Protein AF-A0A816IB52-F1 (afdb_monomer_lite)

Foldseek 3Di:
DDDDDDDDDDDDDDDDDDPDDDPPPPPPPPVPPPPCPPPQPLVNVLVVLLVLLVLQPPDDCPDPLSVLSSVVLSPDVVLVVVLVVDDSPCNVVSSCVVSVVVVVVVPPPPDDDD

Structure (mmCIF, N/CA/C/O backbone):
data_AF-A0A816IB52-F1
#
_entry.id   AF-A0A816IB52-F1
#
loop_
_atom_site.group_PDB
_atom_site.id
_atom_site.type_symbol
_atom_site.label_atom_id
_atom_site.label_alt_id
_atom_site.label_comp_id
_atom_site.label_asym_id
_atom_site.label_entity_id
_atom_site.label_seq_id
_atom_site.pdbx_PDB_ins_code
_atom_site.Cartn_x
_atom_site.Cartn_y
_atom_site.Cartn_z
_atom_site.occupancy
_atom_site.B_iso_or_equiv
_atom_site.auth_seq_id
_atom_site.auth_comp_id
_atom_site.auth_asym_id
_atom_site.auth_atom_id
_atom_site.pdbx_PDB_model_num
ATOM 1 N N . MET A 1 1 ? -2.859 -76.894 1.958 1.00 36.94 1 MET A N 1
ATOM 2 C CA . MET A 1 1 ? -1.467 -76.393 1.962 1.00 36.94 1 MET A CA 1
ATOM 3 C C . MET A 1 1 ? -0.826 -76.834 0.656 1.00 36.94 1 MET A C 1
ATOM 5 O O . MET A 1 1 ? -1.059 -77.962 0.248 1.00 36.94 1 MET A O 1
ATOM 9 N N . ASN A 1 2 ? -0.193 -75.891 -0.044 1.00 37.47 2 ASN A N 1
ATOM 10 C CA . ASN A 1 2 ? 0.048 -75.904 -1.492 1.00 37.47 2 ASN A CA 1
ATOM 11 C C . ASN A 1 2 ? 1.097 -76.921 -1.961 1.00 37.47 2 ASN A C 1
ATOM 13 O O . ASN A 1 2 ? 2.031 -77.247 -1.234 1.00 37.47 2 ASN A O 1
ATOM 17 N N . ALA A 1 3 ? 0.916 -77.378 -3.200 1.00 42.00 3 ALA A N 1
ATOM 18 C CA . ALA A 1 3 ? 1.702 -78.399 -3.871 1.00 42.00 3 ALA A CA 1
ATOM 19 C C . ALA A 1 3 ? 2.856 -77.820 -4.718 1.00 42.00 3 ALA A C 1
ATOM 21 O O . ALA A 1 3 ? 2.665 -76.858 -5.455 1.00 42.00 3 ALA A O 1
ATOM 22 N N . CYS A 1 4 ? 3.990 -78.522 -4.616 1.00 46.12 4 CYS A N 1
ATOM 23 C CA . CYS A 1 4 ? 4.987 -78.862 -5.640 1.00 46.12 4 CYS A CA 1
ATOM 24 C C . CYS A 1 4 ? 5.915 -77.782 -6.237 1.00 46.12 4 CYS A C 1
ATOM 26 O O . CYS A 1 4 ? 5.507 -76.841 -6.908 1.00 46.12 4 CYS A O 1
ATOM 28 N N . MET A 1 5 ? 7.204 -78.051 -6.008 1.00 44.34 5 MET A N 1
ATOM 29 C CA . MET A 1 5 ? 8.421 -77.394 -6.481 1.00 44.34 5 MET A CA 1
ATOM 30 C C . MET A 1 5 ? 8.794 -77.778 -7.925 1.00 44.34 5 MET A C 1
ATOM 32 O O . MET A 1 5 ? 8.563 -78.909 -8.345 1.00 44.34 5 MET A O 1
ATOM 36 N N . ASP A 1 6 ? 9.414 -76.807 -8.601 1.00 42.31 6 ASP A N 1
ATOM 37 C CA . ASP A 1 6 ? 10.554 -76.848 -9.534 1.00 42.31 6 ASP A CA 1
ATOM 38 C C . ASP A 1 6 ? 10.681 -77.914 -10.645 1.00 42.31 6 ASP A C 1
ATOM 40 O O . ASP A 1 6 ? 10.848 -79.104 -10.400 1.00 42.31 6 ASP A O 1
ATOM 44 N N . GLY A 1 7 ? 10.909 -77.416 -11.871 1.00 43.50 7 GLY A N 1
ATOM 45 C CA . GLY A 1 7 ? 12.216 -77.662 -12.493 1.00 43.50 7 GLY A CA 1
ATOM 46 C C . GLY A 1 7 ? 12.271 -78.286 -13.895 1.00 43.50 7 GLY A C 1
ATOM 47 O O . GLY A 1 7 ? 12.032 -79.471 -14.072 1.00 43.50 7 GLY A O 1
ATOM 48 N N . PHE A 1 8 ? 12.811 -77.481 -14.821 1.00 44.69 8 PHE A N 1
ATOM 49 C CA . PHE A 1 8 ? 13.626 -77.829 -16.002 1.00 44.69 8 PHE A CA 1
ATOM 50 C C . PHE A 1 8 ? 12.953 -78.233 -17.326 1.00 44.69 8 PHE A C 1
ATOM 52 O O . PHE A 1 8 ? 12.596 -79.384 -17.546 1.00 44.69 8 PHE A O 1
ATOM 59 N N . SER A 1 9 ? 13.007 -77.312 -18.301 1.00 39.28 9 SER A N 1
ATOM 60 C CA . SER A 1 9 ? 13.562 -77.617 -19.631 1.00 39.28 9 SER A CA 1
ATOM 61 C C . SER A 1 9 ? 13.934 -76.341 -20.407 1.00 39.28 9 SER A C 1
ATOM 63 O O . SER A 1 9 ? 13.143 -75.409 -20.512 1.00 39.28 9 SER A O 1
ATOM 65 N N . ASN A 1 10 ? 15.147 -76.309 -20.952 1.00 43.00 10 ASN A N 1
ATOM 66 C CA . ASN A 1 10 ? 15.681 -75.364 -21.943 1.00 43.00 10 ASN A CA 1
ATOM 67 C C . ASN A 1 10 ? 16.544 -76.208 -22.906 1.00 43.00 10 ASN A C 1
ATOM 69 O O . ASN A 1 10 ? 17.166 -77.157 -22.425 1.00 43.00 10 ASN A O 1
ATOM 73 N N . PRO A 1 11 ? 16.834 -75.776 -24.150 1.00 67.38 11 PRO A N 1
ATOM 74 C CA . PRO A 1 11 ? 16.006 -75.176 -25.212 1.00 67.38 11 PRO A CA 1
ATOM 75 C C . PRO A 1 11 ? 16.211 -75.980 -26.548 1.00 67.38 11 PRO A C 1
ATOM 77 O O . PRO A 1 11 ? 16.823 -77.048 -26.484 1.00 67.38 11 PRO A O 1
ATOM 80 N N . PRO A 1 12 ? 15.759 -75.560 -27.762 1.00 54.56 12 PRO A N 1
ATOM 81 C CA . PRO A 1 12 ? 16.559 -74.613 -28.563 1.00 54.56 12 PRO A CA 1
ATOM 82 C C . PRO A 1 12 ? 15.786 -73.727 -29.585 1.00 54.56 12 PRO A C 1
ATOM 84 O O . PRO A 1 12 ? 14.710 -74.052 -30.064 1.00 54.56 12 PRO A O 1
ATOM 87 N N . PHE A 1 13 ? 16.421 -72.607 -29.949 1.00 44.09 13 PHE A N 1
ATOM 88 C CA . PHE A 1 13 ? 16.452 -71.975 -31.283 1.00 44.09 13 PHE A CA 1
ATOM 89 C C . PHE A 1 13 ? 15.163 -71.843 -32.130 1.00 44.09 13 PHE A C 1
ATOM 91 O O . PHE A 1 13 ? 14.769 -72.764 -32.830 1.00 44.09 13 PHE A O 1
ATOM 98 N N . SER A 1 14 ? 14.655 -70.609 -32.266 1.00 47.09 14 SER A N 1
ATOM 99 C CA . SER A 1 14 ? 14.721 -69.830 -33.524 1.00 47.09 14 SER A CA 1
ATOM 100 C C . SER A 1 14 ? 13.999 -68.482 -33.367 1.00 47.09 14 SER A C 1
ATOM 102 O O . SER A 1 14 ? 12.805 -68.411 -33.101 1.00 47.09 14 SER A O 1
ATOM 104 N N . LYS A 1 15 ? 14.741 -67.389 -33.561 1.00 52.56 15 LYS A N 1
ATOM 105 C CA . LYS A 1 15 ? 14.220 -66.032 -33.833 1.00 52.56 15 LYS A CA 1
ATOM 106 C C . LYS A 1 15 ? 13.656 -65.993 -35.280 1.00 52.56 15 LYS A C 1
ATOM 108 O O . LYS A 1 15 ? 13.905 -66.944 -36.016 1.00 52.56 15 LYS A O 1
ATOM 113 N N . PRO A 1 16 ? 13.105 -64.880 -35.805 1.00 48.38 16 PRO A N 1
ATOM 114 C CA . PRO A 1 16 ? 12.377 -63.767 -35.188 1.00 48.38 16 PRO A CA 1
ATOM 115 C C . PRO A 1 16 ? 11.030 -63.496 -35.908 1.00 48.38 16 PRO A C 1
ATOM 117 O O . PRO A 1 16 ? 10.963 -63.510 -37.132 1.00 48.38 16 PRO A O 1
ATOM 120 N N . TYR A 1 17 ? 10.000 -63.032 -35.203 1.00 44.69 17 TYR A N 1
ATOM 121 C CA . TYR A 1 17 ? 9.176 -61.966 -35.783 1.00 44.69 17 TYR A CA 1
ATOM 122 C C . TYR A 1 17 ? 9.099 -60.818 -34.786 1.00 44.69 17 TYR A C 1
ATOM 124 O O . TYR A 1 17 ? 8.603 -60.930 -33.668 1.00 44.69 17 TYR A O 1
ATOM 132 N N . LYS A 1 18 ? 9.717 -59.707 -35.187 1.00 51.41 18 LYS A N 1
ATOM 133 C CA . LYS A 1 18 ? 9.582 -58.420 -34.524 1.00 51.41 18 LYS A CA 1
ATOM 134 C C . LYS A 1 18 ? 8.145 -57.951 -34.727 1.00 51.41 18 LYS A C 1
ATOM 136 O O . LYS A 1 18 ? 7.742 -57.702 -35.855 1.00 51.41 18 LYS A O 1
ATOM 141 N N . SER A 1 19 ? 7.440 -57.706 -33.637 1.00 46.22 19 SER A N 1
ATOM 142 C CA . SER A 1 19 ? 6.660 -56.477 -33.534 1.00 46.22 19 SER A CA 1
ATOM 143 C C . SER A 1 19 ? 6.887 -55.926 -32.138 1.00 46.22 19 SER A C 1
ATOM 145 O O . SER A 1 19 ? 6.097 -56.129 -31.222 1.00 46.22 19 SER A O 1
ATOM 147 N N . VAL A 1 20 ? 8.059 -55.307 -31.972 1.00 50.09 20 VAL A N 1
ATOM 148 C CA . VAL A 1 20 ? 8.375 -54.520 -30.784 1.00 50.09 20 VAL A CA 1
ATOM 149 C C . VAL A 1 20 ? 7.428 -53.331 -30.754 1.00 50.09 20 VAL A C 1
ATOM 151 O O . VAL A 1 20 ? 7.298 -52.579 -31.719 1.00 50.09 20 VAL A O 1
ATOM 154 N N . SER A 1 21 ? 6.768 -53.217 -29.614 1.00 52.41 21 SER A N 1
AT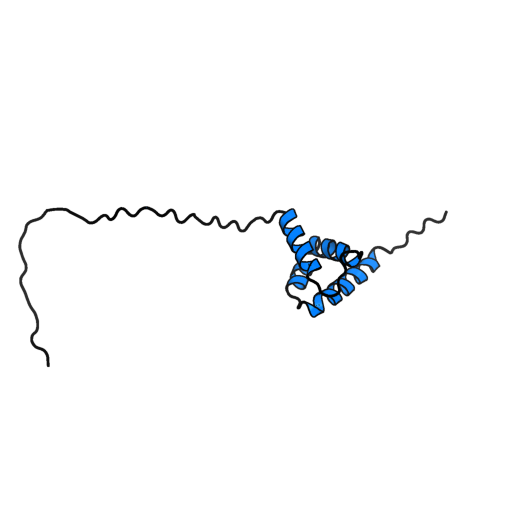OM 155 C CA . SER A 1 21 ? 5.933 -52.127 -29.160 1.00 52.41 21 SER A CA 1
ATOM 156 C C . SER A 1 21 ? 6.642 -50.793 -29.343 1.00 52.41 21 SER A C 1
ATOM 158 O O . SER A 1 21 ? 7.639 -50.534 -28.682 1.00 52.41 21 SER A O 1
ATOM 160 N N . HIS A 1 22 ? 6.069 -49.900 -30.139 1.00 45.94 22 HIS A N 1
ATOM 161 C CA . HIS A 1 22 ? 6.250 -48.476 -29.912 1.00 45.94 22 HIS A CA 1
ATOM 162 C C . HIS A 1 22 ? 4.890 -47.813 -30.066 1.00 45.94 22 HIS A C 1
ATOM 164 O O . HIS A 1 22 ? 4.467 -47.419 -31.149 1.00 45.94 22 HIS A O 1
ATOM 170 N N . MET A 1 23 ? 4.193 -47.702 -28.931 1.00 53.12 23 MET A N 1
ATOM 171 C CA . MET A 1 23 ? 3.291 -46.582 -28.720 1.00 53.12 23 MET A CA 1
ATOM 172 C C . MET A 1 23 ? 4.096 -45.345 -29.112 1.00 53.12 23 MET A C 1
ATOM 174 O O . MET A 1 23 ? 5.174 -45.115 -28.560 1.00 53.12 23 MET A O 1
ATOM 178 N N . ALA A 1 24 ? 3.638 -44.614 -30.125 1.00 45.00 24 ALA A N 1
ATOM 179 C CA . ALA A 1 24 ? 4.192 -43.311 -30.412 1.00 45.00 24 ALA A CA 1
ATOM 180 C C . ALA A 1 24 ? 3.956 -42.480 -29.151 1.00 45.00 24 ALA A C 1
ATOM 182 O O . ALA A 1 24 ? 2.851 -41.989 -28.914 1.00 45.00 24 ALA A O 1
ATOM 183 N N . SER A 1 25 ? 4.988 -42.376 -28.314 1.00 47.50 25 SER A N 1
ATOM 184 C CA . SER A 1 25 ? 5.104 -41.323 -27.328 1.00 47.50 25 SER A CA 1
ATOM 185 C C . SER A 1 25 ? 5.045 -40.040 -28.134 1.00 47.50 25 SER A C 1
ATOM 187 O O . SER A 1 25 ? 6.061 -39.543 -28.615 1.00 47.50 25 SER A O 1
ATOM 189 N N . LYS A 1 26 ? 3.829 -39.516 -28.333 1.00 49.84 26 LYS A N 1
ATOM 190 C CA . LYS A 1 26 ? 3.640 -38.090 -28.528 1.00 49.84 26 LYS A CA 1
ATOM 191 C C . LYS A 1 26 ? 4.417 -37.492 -27.377 1.00 49.84 26 LYS A C 1
ATOM 193 O O . LYS A 1 26 ? 4.002 -37.613 -26.224 1.00 49.84 26 LYS A O 1
ATOM 198 N N . SER A 1 27 ? 5.578 -36.937 -27.702 1.00 47.97 27 SER A N 1
ATOM 199 C CA . SER A 1 27 ? 6.243 -35.984 -26.850 1.00 47.97 27 SER A CA 1
ATOM 200 C C . SER A 1 27 ? 5.188 -34.912 -26.629 1.00 47.97 27 SER A C 1
ATOM 202 O O . SER A 1 27 ? 4.970 -34.040 -27.466 1.00 47.97 27 SER A O 1
ATOM 204 N N . LYS A 1 28 ? 4.422 -35.044 -25.540 1.00 52.16 28 LYS A N 1
ATOM 205 C CA . LYS A 1 28 ? 3.903 -33.874 -24.871 1.00 52.16 28 LYS A CA 1
ATOM 206 C C . LYS A 1 28 ? 5.192 -33.162 -24.537 1.00 52.16 28 LYS A C 1
ATOM 208 O O . LYS A 1 28 ? 5.876 -33.552 -23.594 1.00 52.16 28 LYS A O 1
ATOM 213 N N . SER A 1 29 ? 5.559 -32.190 -25.370 1.00 51.31 29 SER A N 1
ATOM 214 C CA . SER A 1 29 ? 6.344 -31.083 -24.885 1.00 51.31 29 SER A CA 1
ATOM 215 C C . SER A 1 29 ? 5.563 -30.635 -23.663 1.00 51.31 29 SER A C 1
ATOM 217 O O . SER A 1 29 ? 4.509 -30.010 -23.777 1.00 51.31 29 SER A O 1
ATOM 219 N N . ILE A 1 30 ? 6.012 -31.082 -22.492 1.00 56.78 30 ILE A N 1
ATOM 220 C CA . ILE A 1 30 ? 5.821 -30.340 -21.268 1.00 56.78 30 ILE A CA 1
ATOM 221 C C . ILE A 1 30 ? 6.222 -28.950 -21.738 1.00 56.78 30 ILE A C 1
ATOM 223 O O . ILE A 1 30 ? 7.369 -28.820 -22.187 1.00 56.78 30 ILE A O 1
ATOM 227 N N . PRO A 1 31 ? 5.302 -27.966 -21.835 1.00 50.78 31 PRO A N 1
ATOM 228 C CA . PRO A 1 31 ? 5.771 -26.613 -22.004 1.00 50.78 31 PRO A CA 1
ATOM 229 C C . PRO A 1 31 ? 6.745 -26.497 -20.854 1.00 50.78 31 PRO A C 1
ATOM 231 O O . PRO A 1 31 ? 6.357 -26.702 -19.701 1.00 50.78 31 PRO A O 1
ATOM 234 N N . HIS A 1 32 ? 8.031 -26.383 -21.188 1.00 49.50 32 HIS A N 1
ATOM 235 C CA . HIS A 1 32 ? 9.036 -26.033 -20.224 1.00 49.50 32 HIS A CA 1
ATOM 236 C C . HIS A 1 32 ? 8.426 -24.754 -19.696 1.00 49.50 32 HIS A C 1
ATOM 238 O O . HIS A 1 32 ? 8.362 -23.770 -20.432 1.00 49.50 32 HIS A O 1
ATOM 244 N N . ALA A 1 33 ? 7.784 -24.840 -18.526 1.00 54.28 33 ALA A N 1
ATOM 245 C CA . ALA A 1 33 ? 7.340 -23.687 -17.802 1.00 54.28 33 ALA A CA 1
ATOM 246 C C . ALA A 1 33 ? 8.680 -23.024 -17.617 1.00 54.28 33 ALA A C 1
ATOM 248 O O . ALA A 1 33 ? 9.531 -23.495 -16.848 1.00 54.28 33 ALA A O 1
ATOM 249 N N . SER A 1 34 ? 8.967 -22.083 -18.517 1.00 54.22 34 SER A N 1
ATOM 250 C CA . SER A 1 34 ? 10.086 -21.212 -18.360 1.00 54.22 34 SER A CA 1
ATOM 251 C C . SER A 1 34 ? 9.828 -20.742 -16.953 1.00 54.22 34 SER A C 1
ATOM 253 O O . SER A 1 34 ? 8.732 -20.285 -16.607 1.00 54.22 34 SER A O 1
ATOM 255 N N . ASN A 1 35 ? 10.781 -21.034 -16.081 1.00 50.78 35 ASN A N 1
ATOM 256 C CA . ASN A 1 35 ? 10.832 -20.359 -14.817 1.00 50.78 35 ASN A CA 1
ATOM 257 C C . ASN A 1 35 ? 11.131 -18.906 -15.204 1.00 50.78 35 ASN A C 1
ATOM 259 O O . ASN A 1 35 ? 12.231 -18.414 -14.988 1.00 50.78 35 ASN A O 1
ATOM 263 N N . HIS A 1 36 ? 10.144 -18.218 -15.784 1.00 50.78 36 HIS A N 1
ATOM 264 C CA . HIS A 1 36 ? 9.844 -16.838 -15.532 1.00 50.78 36 HIS A CA 1
ATOM 265 C C . HIS A 1 36 ? 9.617 -16.805 -14.018 1.00 50.78 36 HIS A C 1
ATOM 267 O O . HIS A 1 36 ? 8.515 -16.664 -13.504 1.00 50.78 36 HIS A O 1
ATOM 273 N N . ARG A 1 37 ? 10.711 -16.920 -13.256 1.00 51.94 37 ARG A N 1
ATOM 274 C CA . ARG A 1 37 ? 10.935 -15.996 -12.163 1.00 51.94 37 ARG A CA 1
ATOM 275 C C . ARG A 1 37 ? 10.908 -14.663 -12.875 1.00 51.94 37 ARG A C 1
ATOM 277 O O . ARG A 1 37 ? 11.918 -14.245 -13.431 1.00 51.94 37 ARG A O 1
ATOM 284 N N . PHE A 1 38 ? 9.693 -14.151 -13.056 1.00 58.69 38 PHE A N 1
ATOM 285 C CA . PHE A 1 38 ? 9.441 -12.907 -13.731 1.00 58.69 38 PHE A CA 1
ATOM 286 C C . PHE A 1 38 ? 10.441 -11.944 -13.116 1.00 58.69 38 PHE A C 1
ATOM 288 O O . PHE A 1 38 ? 10.424 -11.732 -11.902 1.00 58.69 38 PHE A O 1
ATOM 295 N N . GLN A 1 39 ? 11.364 -11.429 -13.926 1.00 59.09 39 GLN A N 1
ATOM 296 C CA . GLN A 1 39 ? 11.892 -10.115 -13.637 1.00 59.09 39 GLN A CA 1
ATOM 297 C C . GLN A 1 39 ? 10.648 -9.231 -13.668 1.00 59.09 39 GLN A C 1
ATOM 299 O O . GLN A 1 39 ? 10.226 -8.810 -14.738 1.00 59.09 39 GLN A O 1
ATOM 304 N N . GLN A 1 40 ? 9.959 -9.133 -12.524 1.00 69.06 40 GLN A N 1
ATOM 305 C CA . GLN A 1 40 ? 8.785 -8.292 -12.383 1.00 69.06 40 GLN A CA 1
ATOM 306 C C . GLN A 1 40 ? 9.259 -6.919 -12.808 1.00 69.06 40 GLN A C 1
ATOM 308 O O . GLN A 1 40 ? 10.282 -6.435 -12.300 1.00 69.06 40 GLN A O 1
ATOM 313 N N . SER A 1 41 ? 8.575 -6.354 -13.796 1.00 86.25 41 SER A N 1
ATOM 314 C CA . SER A 1 41 ? 8.908 -5.021 -14.259 1.00 86.25 41 SER A CA 1
ATOM 315 C C . SER A 1 41 ? 8.825 -4.059 -13.069 1.00 86.25 41 SER A C 1
ATOM 317 O O . SER A 1 41 ? 8.202 -4.348 -12.039 1.00 86.25 41 SER A O 1
ATOM 319 N N . ILE A 1 42 ? 9.480 -2.906 -13.176 1.00 86.06 42 ILE A N 1
ATOM 320 C CA . ILE A 1 42 ? 9.353 -1.871 -12.143 1.00 86.06 42 ILE A CA 1
ATOM 321 C C . ILE A 1 42 ? 7.868 -1.529 -11.943 1.00 86.06 42 ILE A C 1
ATOM 323 O O . ILE A 1 42 ? 7.417 -1.411 -10.808 1.00 86.06 42 ILE A O 1
ATOM 327 N N . GLU A 1 43 ? 7.096 -1.489 -13.029 1.00 88.94 43 GLU A N 1
ATOM 328 C CA . GLU A 1 43 ? 5.647 -1.284 -13.014 1.00 88.94 43 GLU A CA 1
ATOM 329 C C . GLU A 1 43 ? 4.915 -2.366 -12.212 1.00 88.94 43 GLU A C 1
ATOM 331 O O . GLU A 1 43 ? 4.116 -2.030 -11.341 1.00 88.94 43 GLU A O 1
ATOM 336 N N . ASP A 1 44 ? 5.235 -3.648 -12.412 1.00 89.19 44 ASP A N 1
ATOM 337 C CA . ASP A 1 44 ? 4.620 -4.751 -11.664 1.00 89.19 44 ASP A CA 1
ATOM 338 C C . ASP A 1 44 ? 4.922 -4.646 -10.164 1.00 89.19 44 ASP A C 1
ATOM 340 O O . ASP A 1 44 ? 4.043 -4.840 -9.320 1.00 89.19 44 ASP A O 1
ATOM 344 N N . ARG A 1 45 ? 6.168 -4.304 -9.813 1.00 87.50 45 ARG A N 1
ATOM 345 C CA . ARG A 1 45 ? 6.583 -4.120 -8.414 1.00 87.50 45 ARG A CA 1
ATOM 346 C C . ARG A 1 45 ? 5.834 -2.961 -7.762 1.00 87.50 45 ARG A C 1
ATOM 348 O O . ARG A 1 45 ? 5.381 -3.097 -6.624 1.00 87.50 45 ARG A O 1
ATOM 355 N N . MET A 1 46 ? 5.676 -1.851 -8.480 1.00 92.06 46 MET A N 1
ATOM 356 C CA . MET A 1 46 ? 4.924 -0.691 -8.002 1.00 92.06 46 MET A CA 1
ATOM 357 C C . MET A 1 46 ? 3.432 -1.001 -7.882 1.00 92.06 46 MET A C 1
ATOM 359 O O . MET A 1 46 ? 2.831 -0.682 -6.861 1.00 92.06 46 MET A O 1
ATOM 363 N N . ALA A 1 47 ? 2.838 -1.699 -8.851 1.00 91.94 47 ALA A N 1
ATOM 364 C CA . ALA A 1 47 ? 1.436 -2.106 -8.794 1.00 91.94 47 ALA A CA 1
ATOM 365 C C . ALA A 1 47 ? 1.146 -2.992 -7.571 1.00 91.94 47 ALA A C 1
ATOM 367 O O . ALA A 1 47 ? 0.128 -2.817 -6.896 1.00 91.94 47 ALA A O 1
ATOM 368 N N . ILE A 1 48 ? 2.064 -3.907 -7.236 1.00 92.12 48 ILE A N 1
ATOM 369 C CA . ILE A 1 48 ? 1.963 -4.721 -6.019 1.00 92.12 48 ILE A CA 1
ATOM 370 C C . ILE A 1 48 ? 2.021 -3.834 -4.772 1.00 92.12 48 ILE A C 1
ATOM 372 O O . ILE A 1 48 ? 1.199 -4.017 -3.877 1.00 92.12 48 ILE A O 1
ATOM 376 N N . LEU A 1 49 ? 2.946 -2.874 -4.704 1.00 92.12 49 LEU A N 1
ATOM 377 C CA . LEU A 1 49 ? 3.052 -1.957 -3.566 1.00 92.12 49 LEU A CA 1
ATOM 378 C C . LEU A 1 49 ? 1.781 -1.132 -3.371 1.00 92.12 49 LEU A C 1
ATOM 380 O O . LEU A 1 49 ? 1.210 -1.161 -2.286 1.00 92.12 49 LEU A O 1
ATOM 384 N N . VAL A 1 50 ? 1.300 -0.471 -4.425 1.00 92.94 50 VAL A N 1
ATOM 385 C CA . VAL A 1 50 ? 0.068 0.336 -4.402 1.00 92.94 50 VAL A CA 1
ATOM 386 C C . VAL A 1 50 ? -1.107 -0.499 -3.901 1.00 92.94 50 VAL A C 1
ATOM 388 O O . VAL A 1 50 ? -1.845 -0.070 -3.013 1.00 92.94 50 VAL A O 1
ATOM 391 N N . LYS A 1 51 ? -1.245 -1.728 -4.411 1.00 93.31 51 LYS A N 1
ATOM 392 C CA . LYS A 1 51 ? -2.285 -2.657 -3.967 1.00 93.31 51 LYS A CA 1
ATOM 393 C C . LYS A 1 51 ? -2.140 -3.010 -2.485 1.00 93.31 51 LYS A C 1
ATOM 395 O O . LYS A 1 51 ? -3.111 -2.934 -1.744 1.00 93.31 51 LYS A O 1
ATOM 400 N N . ARG A 1 52 ? -0.940 -3.392 -2.039 1.00 91.50 52 ARG A N 1
ATOM 401 C CA . ARG A 1 52 ? -0.690 -3.827 -0.655 1.00 91.50 52 ARG A CA 1
ATOM 402 C C . ARG A 1 52 ? -0.839 -2.705 0.363 1.00 91.50 52 ARG A C 1
ATOM 404 O O . ARG A 1 52 ? -1.319 -2.959 1.462 1.00 91.50 52 ARG A O 1
ATOM 411 N N . VAL A 1 53 ? -0.430 -1.494 0.006 1.00 91.75 53 VAL A N 1
ATOM 412 C CA . VAL A 1 53 ? -0.615 -0.299 0.834 1.00 91.75 53 VAL A CA 1
ATOM 413 C C . VAL A 1 53 ? -2.096 0.088 0.869 1.00 91.75 53 VAL A C 1
ATOM 415 O O . VAL A 1 53 ? -2.611 0.386 1.938 1.00 91.75 53 VAL A O 1
ATOM 418 N N . GLY A 1 54 ? -2.820 -0.021 -0.249 1.00 90.88 54 GLY A N 1
ATOM 419 C CA . GLY A 1 54 ? -4.271 0.218 -0.285 1.00 90.88 54 GLY A CA 1
ATOM 420 C C . GLY A 1 54 ? -5.114 -0.812 0.481 1.00 90.88 54 GLY A C 1
ATOM 421 O O . GLY A 1 54 ? -6.252 -0.538 0.845 1.00 90.88 54 GLY A O 1
ATOM 422 N N . GLU A 1 55 ? -4.564 -1.993 0.771 1.00 92.19 55 GLU A N 1
ATOM 423 C CA . GLU A 1 55 ? -5.197 -3.002 1.635 1.00 92.19 55 GLU A CA 1
ATOM 424 C C . GLU A 1 55 ? -5.043 -2.681 3.142 1.00 92.19 55 GLU A C 1
ATOM 426 O O . GLU A 1 55 ? -5.650 -3.356 3.980 1.00 92.19 55 GLU A O 1
ATOM 431 N N . VAL A 1 56 ? -4.245 -1.671 3.521 1.00 91.44 56 VAL A N 1
ATOM 432 C CA . VAL A 1 56 ? -4.012 -1.305 4.928 1.00 91.44 56 VAL A CA 1
ATOM 433 C C . VAL A 1 56 ? -5.254 -0.637 5.516 1.00 91.44 56 VAL A C 1
ATOM 435 O O . VAL A 1 56 ? -5.669 0.446 5.107 1.00 91.44 56 VAL A O 1
ATOM 438 N N . LYS A 1 57 ? -5.840 -1.271 6.535 1.00 89.94 57 LYS A N 1
ATOM 439 C CA . LYS A 1 57 ? -7.005 -0.725 7.240 1.00 89.94 57 LYS A CA 1
ATOM 440 C C . LYS A 1 57 ? -6.655 0.593 7.929 1.00 89.94 57 LYS A C 1
ATOM 442 O O . LYS A 1 57 ? -5.698 0.648 8.690 1.00 89.94 57 LYS A O 1
ATOM 447 N N . GLY A 1 58 ? -7.479 1.614 7.698 1.00 86.25 58 GLY A N 1
ATOM 448 C CA . GLY A 1 58 ? -7.320 2.948 8.287 1.00 86.25 58 GLY A CA 1
ATOM 449 C C . GLY A 1 58 ? -6.424 3.893 7.483 1.00 86.25 58 GLY A C 1
ATOM 450 O O . GLY A 1 58 ? -6.420 5.085 7.768 1.00 86.25 58 GLY A O 1
ATOM 451 N N . LEU A 1 59 ? -5.732 3.404 6.447 1.00 88.12 59 LEU A N 1
ATOM 452 C CA . LEU A 1 59 ? -4.955 4.255 5.552 1.00 88.12 59 LEU A CA 1
ATOM 453 C C . LEU A 1 59 ? -5.854 4.846 4.457 1.00 88.12 59 LEU A C 1
ATOM 455 O O . LEU A 1 59 ? -6.527 4.118 3.729 1.00 88.12 59 LEU A O 1
ATOM 459 N N . ILE A 1 60 ? -5.859 6.172 4.330 1.00 87.88 60 ILE A N 1
ATOM 460 C CA . ILE A 1 60 ? -6.700 6.892 3.366 1.00 87.88 60 ILE A CA 1
ATOM 461 C C . ILE A 1 60 ? -5.872 7.226 2.122 1.00 87.88 60 ILE A C 1
ATOM 463 O O . ILE A 1 60 ? -4.845 7.893 2.228 1.00 87.88 60 ILE A O 1
ATOM 467 N N . HIS A 1 61 ? -6.336 6.820 0.937 1.00 86.81 61 HIS A N 1
ATOM 468 C CA . HIS A 1 61 ? -5.599 6.982 -0.329 1.00 86.81 61 HIS A CA 1
ATOM 469 C C . HIS A 1 61 ? -5.286 8.441 -0.708 1.00 86.81 61 HIS A C 1
ATOM 471 O O . HIS A 1 61 ? -4.337 8.707 -1.439 1.00 86.81 61 HIS A O 1
ATOM 477 N N . GLU A 1 62 ? -6.074 9.392 -0.212 1.00 83.88 62 GLU A N 1
ATOM 478 C CA . GLU A 1 62 ? -5.912 10.826 -0.483 1.00 83.88 62 GLU A CA 1
ATOM 479 C C . GLU A 1 62 ? -4.902 11.506 0.456 1.00 83.88 62 GLU A C 1
ATOM 481 O O . GLU A 1 62 ? -4.579 12.677 0.277 1.00 83.88 62 GLU A O 1
ATOM 486 N N . THR A 1 63 ? -4.384 10.789 1.458 1.00 86.56 63 THR A N 1
ATOM 487 C CA . THR A 1 63 ? -3.417 11.351 2.409 1.00 86.56 63 THR A CA 1
ATOM 488 C C . THR A 1 63 ? -1.993 11.296 1.874 1.00 86.56 63 THR A C 1
ATOM 490 O O . THR A 1 63 ? -1.597 10.342 1.202 1.00 86.56 63 THR A O 1
ATOM 493 N N . SER A 1 64 ? -1.172 12.277 2.258 1.00 87.44 64 SER A N 1
ATOM 494 C CA . SER A 1 64 ? 0.274 12.244 1.998 1.00 87.44 64 SER A CA 1
ATOM 495 C C . SER A 1 64 ? 0.930 10.989 2.576 1.00 87.44 64 SER A C 1
ATOM 497 O O . SER A 1 64 ? 1.859 10.454 1.980 1.00 87.44 64 SER A O 1
ATOM 499 N N . LEU A 1 65 ? 0.406 10.464 3.693 1.00 88.38 65 LEU A N 1
ATOM 500 C CA . LEU A 1 65 ? 0.887 9.225 4.301 1.00 88.38 65 LEU A CA 1
ATOM 501 C C . LEU A 1 65 ? 0.796 8.039 3.331 1.00 88.38 65 LEU A C 1
ATOM 503 O O . LEU A 1 65 ? 1.728 7.242 3.268 1.00 88.38 65 LEU A O 1
ATOM 507 N N . TYR A 1 66 ? -0.275 7.933 2.539 1.00 91.12 66 TYR A N 1
ATOM 508 C CA . TYR A 1 66 ? -0.436 6.862 1.553 1.00 91.12 66 TYR A CA 1
ATOM 509 C C . TYR A 1 66 ? 0.651 6.900 0.471 1.00 91.12 66 TYR A C 1
ATOM 511 O O . TYR A 1 66 ? 1.330 5.899 0.231 1.00 91.12 66 TYR A O 1
ATOM 519 N N . TRP A 1 67 ? 0.863 8.063 -0.145 1.00 90.62 67 TRP A N 1
ATOM 520 C CA . TRP A 1 67 ? 1.862 8.226 -1.204 1.00 90.62 67 TRP A CA 1
ATOM 521 C C . TRP A 1 67 ? 3.290 8.082 -0.675 1.00 90.62 67 TRP A C 1
ATOM 523 O O . TRP A 1 67 ? 4.097 7.370 -1.276 1.00 90.62 67 TRP A O 1
ATOM 533 N N . ASN A 1 68 ? 3.572 8.652 0.498 1.00 91.00 68 ASN A N 1
ATOM 534 C CA . ASN A 1 68 ? 4.865 8.510 1.162 1.00 91.00 68 ASN A CA 1
ATOM 535 C C . ASN A 1 68 ? 5.144 7.054 1.554 1.00 91.00 68 ASN A C 1
ATOM 537 O O . ASN A 1 68 ? 6.285 6.610 1.481 1.00 91.00 68 ASN A O 1
ATOM 541 N N . SER A 1 69 ? 4.112 6.280 1.906 1.00 91.19 69 SER A N 1
ATOM 542 C CA . SER A 1 69 ? 4.254 4.847 2.194 1.00 91.19 69 SER A CA 1
ATOM 543 C C . SER A 1 69 ? 4.706 4.065 0.970 1.00 91.19 69 SER A C 1
ATOM 545 O O . SER A 1 69 ? 5.591 3.217 1.067 1.00 91.19 69 SER A O 1
ATOM 547 N N . ILE A 1 70 ? 4.121 4.348 -0.194 1.00 92.12 70 ILE A N 1
ATOM 548 C CA . ILE A 1 70 ? 4.498 3.680 -1.442 1.00 92.12 70 ILE A CA 1
ATOM 549 C C . ILE A 1 70 ? 5.949 4.012 -1.798 1.00 92.12 70 ILE A C 1
ATOM 551 O O . ILE A 1 70 ? 6.719 3.101 -2.098 1.00 92.12 70 ILE A O 1
ATOM 555 N N . ASP A 1 71 ? 6.332 5.287 -1.716 1.00 91.44 71 ASP A N 1
ATOM 556 C CA . ASP A 1 71 ? 7.691 5.738 -2.026 1.00 91.44 71 ASP A CA 1
ATOM 557 C C . ASP A 1 71 ? 8.733 5.169 -1.043 1.00 91.44 71 ASP A C 1
ATOM 559 O O . ASP A 1 71 ? 9.756 4.616 -1.458 1.00 91.44 71 ASP A O 1
ATOM 563 N N . PHE A 1 72 ? 8.432 5.180 0.259 1.00 91.38 72 PHE A N 1
ATOM 564 C CA . PHE A 1 72 ? 9.277 4.594 1.302 1.00 91.38 72 PHE A CA 1
ATOM 565 C C . PHE A 1 72 ? 9.544 3.098 1.065 1.00 91.38 72 PHE A C 1
ATOM 567 O O . PHE A 1 72 ? 10.691 2.646 1.114 1.00 91.38 72 PHE A O 1
ATOM 574 N N . LEU A 1 73 ? 8.504 2.318 0.753 1.00 92.44 73 LEU A N 1
ATOM 575 C CA . LEU A 1 73 ? 8.623 0.876 0.500 1.00 92.44 73 LEU A CA 1
ATOM 576 C C . LEU A 1 73 ? 9.218 0.554 -0.884 1.00 92.44 73 LEU A C 1
ATOM 578 O O . LEU A 1 73 ? 9.768 -0.534 -1.095 1.00 92.44 73 LEU A O 1
ATOM 582 N N . ALA A 1 74 ? 9.109 1.473 -1.844 1.00 90.88 74 ALA A N 1
ATOM 583 C CA . ALA A 1 74 ? 9.766 1.350 -3.139 1.00 90.88 74 ALA A CA 1
ATOM 584 C C . ALA A 1 74 ? 11.285 1.533 -3.007 1.00 90.88 74 ALA A C 1
ATOM 586 O O . ALA A 1 74 ? 12.041 0.758 -3.595 1.00 90.88 74 ALA A O 1
ATOM 587 N N . LYS A 1 75 ? 11.721 2.509 -2.199 1.00 89.94 75 LYS A N 1
ATOM 588 C CA . LYS A 1 75 ? 13.135 2.838 -1.964 1.00 89.94 75 LYS A CA 1
ATOM 589 C C . LYS A 1 75 ? 13.838 1.865 -1.017 1.00 89.94 75 LYS A C 1
ATOM 591 O O . LYS A 1 75 ? 15.015 1.574 -1.216 1.00 89.94 75 LYS A O 1
ATOM 596 N N . ASN A 1 76 ? 13.144 1.362 0.006 1.00 90.56 76 ASN A N 1
ATOM 597 C CA . ASN A 1 76 ? 13.750 0.527 1.041 1.00 90.56 76 ASN A CA 1
ATOM 598 C C . ASN A 1 76 ? 13.232 -0.920 1.008 1.00 90.56 76 ASN A C 1
ATOM 600 O O . ASN A 1 76 ? 12.155 -1.249 1.513 1.00 90.56 76 ASN A O 1
ATOM 604 N N . ASP A 1 77 ? 14.058 -1.810 0.457 1.00 89.81 77 ASP A N 1
ATOM 605 C CA . ASP A 1 77 ? 13.761 -3.239 0.344 1.00 89.81 77 ASP A CA 1
ATOM 606 C C . ASP A 1 77 ? 13.616 -3.939 1.710 1.00 89.81 77 ASP A C 1
ATOM 608 O O . ASP A 1 77 ? 12.807 -4.862 1.833 1.00 89.81 77 ASP A O 1
ATOM 612 N N . VAL A 1 78 ? 14.346 -3.491 2.740 1.00 91.56 78 VAL A N 1
ATOM 613 C CA . VAL A 1 78 ? 14.253 -4.040 4.106 1.00 91.56 78 VAL A CA 1
ATO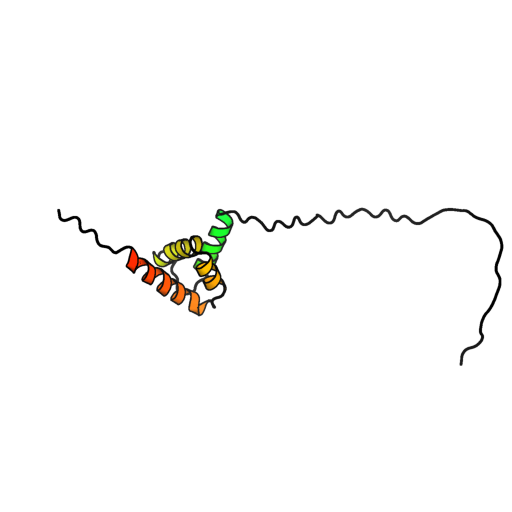M 614 C C . VAL A 1 78 ? 12.917 -3.656 4.727 1.00 91.56 78 VAL A C 1
ATOM 616 O O . VAL A 1 78 ? 12.186 -4.530 5.196 1.00 91.56 78 VAL A O 1
ATOM 619 N N . SER A 1 79 ? 12.555 -2.374 4.661 1.00 91.38 79 SER A N 1
ATOM 620 C CA . SER A 1 79 ? 11.257 -1.887 5.135 1.00 91.38 79 SER A CA 1
ATOM 621 C C . SER A 1 79 ? 10.099 -2.570 4.416 1.00 91.38 79 SER A C 1
ATOM 623 O O . SER A 1 79 ? 9.125 -2.972 5.049 1.00 91.38 79 SER A O 1
ATOM 625 N N . ARG A 1 80 ? 10.228 -2.800 3.103 1.00 93.31 80 ARG A N 1
ATOM 626 C CA . ARG A 1 80 ? 9.252 -3.571 2.326 1.00 93.31 80 ARG A CA 1
ATOM 627 C C . ARG A 1 80 ? 9.120 -5.011 2.810 1.00 93.31 80 ARG A C 1
ATOM 629 O O . ARG A 1 80 ? 8.002 -5.509 2.937 1.00 93.31 80 ARG A O 1
ATOM 636 N N . GLY A 1 81 ? 10.238 -5.674 3.095 1.00 93.31 81 GLY A N 1
ATOM 637 C CA . GLY A 1 81 ? 10.239 -7.019 3.668 1.00 93.31 81 GLY A CA 1
ATOM 638 C C . GLY A 1 81 ? 9.521 -7.073 5.018 1.00 93.31 81 GLY A C 1
ATOM 639 O O . GLY A 1 81 ? 8.666 -7.934 5.223 1.00 93.31 81 GLY A O 1
ATOM 640 N N . ILE A 1 82 ? 9.811 -6.115 5.904 1.00 93.38 82 ILE A N 1
ATOM 641 C CA . ILE A 1 82 ? 9.155 -5.990 7.212 1.00 93.38 82 ILE A CA 1
ATOM 642 C C . ILE A 1 82 ? 7.653 -5.757 7.031 1.00 93.38 82 ILE A C 1
ATOM 644 O O . ILE A 1 82 ? 6.849 -6.493 7.593 1.00 93.38 82 ILE A O 1
ATOM 648 N N . PHE A 1 83 ? 7.263 -4.799 6.190 1.00 93.94 83 PHE A N 1
ATOM 649 C CA . PHE A 1 83 ? 5.863 -4.477 5.916 1.00 93.94 83 PHE A CA 1
ATOM 650 C C . PHE A 1 83 ? 5.051 -5.690 5.435 1.00 93.94 83 PHE A C 1
ATOM 652 O O . PHE A 1 83 ? 3.912 -5.884 5.859 1.00 93.94 83 PHE A O 1
ATOM 659 N N . TYR A 1 84 ? 5.636 -6.543 4.589 1.00 92.50 84 TYR A N 1
ATOM 660 C CA . TYR A 1 84 ? 4.984 -7.775 4.136 1.00 92.50 84 TYR A CA 1
ATOM 661 C C . TYR A 1 84 ? 4.910 -8.870 5.203 1.00 92.50 84 TYR A C 1
ATOM 663 O O . TYR A 1 84 ? 4.004 -9.699 5.140 1.00 92.50 84 TYR A O 1
ATOM 671 N N . ALA A 1 85 ? 5.827 -8.880 6.170 1.00 94.25 85 ALA A N 1
ATOM 672 C CA . ALA A 1 85 ? 5.811 -9.823 7.285 1.00 94.25 85 ALA A CA 1
ATOM 673 C C . ALA A 1 85 ? 4.866 -9.394 8.424 1.00 94.25 85 ALA A C 1
ATOM 675 O O . ALA A 1 85 ? 4.458 -10.231 9.231 1.00 94.25 85 ALA A O 1
ATOM 676 N N . LEU A 1 86 ? 4.521 -8.105 8.507 1.00 93.44 86 LEU A N 1
ATOM 677 C CA . LEU A 1 86 ? 3.666 -7.571 9.563 1.00 93.44 86 LEU A CA 1
ATOM 678 C C . LEU A 1 86 ? 2.195 -7.996 9.404 1.00 93.44 86 LEU A C 1
ATOM 680 O O . LEU A 1 86 ? 1.669 -8.047 8.287 1.00 93.44 86 LEU A O 1
ATOM 684 N N . PRO A 1 87 ? 1.486 -8.238 10.523 1.00 92.31 87 PRO A N 1
ATOM 685 C CA . PRO A 1 87 ? 0.047 -8.460 10.493 1.00 92.31 87 PRO A CA 1
ATOM 686 C C . PRO A 1 87 ? -0.682 -7.170 10.096 1.00 92.31 87 PRO A C 1
ATOM 688 O O . PRO A 1 87 ? -0.257 -6.076 10.462 1.00 92.31 87 PRO A O 1
ATOM 691 N N . ASP A 1 88 ? -1.828 -7.294 9.420 1.00 89.00 88 ASP A N 1
ATOM 692 C CA . ASP A 1 88 ? -2.567 -6.146 8.861 1.00 89.00 88 ASP A CA 1
ATOM 693 C C . ASP A 1 88 ? -2.880 -5.047 9.883 1.00 89.00 88 ASP A C 1
ATOM 695 O O . ASP A 1 88 ? -2.828 -3.865 9.559 1.00 89.00 88 ASP A O 1
ATOM 699 N N . LYS A 1 89 ? -3.146 -5.435 11.136 1.00 89.38 89 LYS A N 1
ATOM 700 C CA . LYS A 1 89 ? -3.432 -4.510 12.243 1.00 89.38 89 LYS A CA 1
ATOM 701 C C . LYS A 1 89 ? -2.258 -3.599 12.624 1.00 89.38 89 LYS A C 1
ATOM 703 O O . LYS A 1 89 ? -2.496 -2.537 13.171 1.00 89.38 89 LYS A O 1
ATOM 708 N N . SER A 1 90 ? -1.021 -4.012 12.350 1.00 91.56 90 SER A N 1
ATOM 709 C CA . SER A 1 90 ? 0.198 -3.281 12.733 1.00 91.56 90 S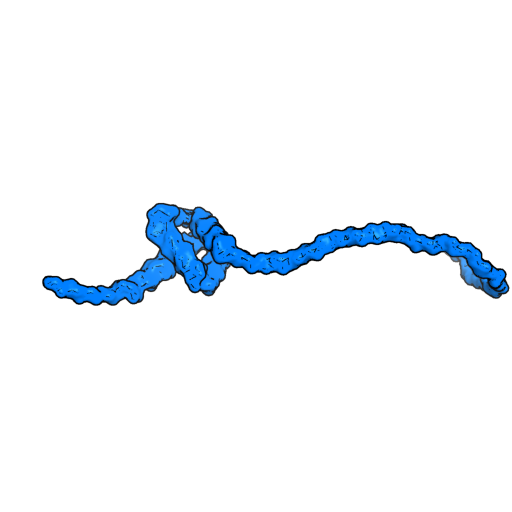ER A CA 1
ATOM 710 C C . SER A 1 90 ? 0.846 -2.555 11.554 1.00 91.56 90 SER A C 1
ATOM 712 O O . SER A 1 90 ? 1.851 -1.873 11.726 1.00 91.56 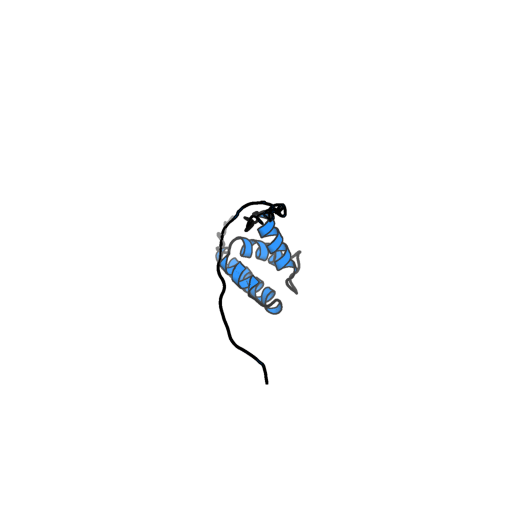90 SER A O 1
ATOM 714 N N . LYS A 1 91 ? 0.295 -2.707 10.343 1.00 92.38 91 LYS A N 1
ATOM 715 C CA . LYS A 1 91 ? 0.834 -2.073 9.136 1.00 92.38 91 LYS A CA 1
ATOM 716 C C . LYS A 1 91 ? 0.690 -0.556 9.175 1.00 92.38 91 LYS A C 1
ATOM 718 O O . LYS A 1 91 ? 1.633 0.126 8.800 1.00 92.38 91 LYS A O 1
ATOM 723 N N . LEU A 1 92 ? -0.449 -0.047 9.645 1.00 91.44 92 LEU A N 1
ATOM 724 C CA . LEU A 1 92 ? -0.687 1.394 9.737 1.00 91.44 92 LEU A CA 1
ATOM 725 C C . LEU A 1 92 ? 0.287 2.055 10.722 1.00 91.44 92 LEU A C 1
ATOM 727 O O . LEU A 1 92 ? 1.043 2.929 10.319 1.00 91.44 92 LEU A O 1
ATOM 731 N N . GLU A 1 93 ? 0.359 1.545 11.955 1.00 91.62 93 GLU A N 1
ATOM 732 C CA . GLU A 1 93 ? 1.277 2.046 12.993 1.00 91.62 93 GLU A CA 1
ATOM 733 C C . GLU A 1 93 ? 2.746 2.002 12.541 1.00 91.62 93 GLU A C 1
ATOM 735 O O . GLU A 1 93 ? 3.539 2.892 12.844 1.00 91.62 93 GLU A O 1
ATOM 740 N N . TYR A 1 94 ? 3.129 0.958 11.798 1.00 91.88 94 TYR A N 1
ATOM 741 C CA . TYR A 1 94 ? 4.466 0.859 11.222 1.00 91.88 94 TYR A CA 1
ATOM 742 C C . TYR A 1 94 ? 4.732 1.972 10.204 1.00 91.88 94 TYR A C 1
ATOM 744 O O . TYR A 1 94 ? 5.792 2.595 10.257 1.00 91.88 94 TYR A O 1
ATOM 752 N N . LEU A 1 95 ? 3.796 2.217 9.284 1.00 90.69 95 LEU A N 1
ATOM 753 C CA . LEU A 1 95 ? 3.937 3.263 8.273 1.00 90.69 95 LEU A CA 1
ATOM 754 C C . LEU A 1 95 ? 4.005 4.644 8.926 1.00 90.69 95 LEU A C 1
ATOM 756 O O . LEU A 1 95 ? 4.939 5.385 8.641 1.00 90.69 95 LEU A O 1
ATOM 760 N N . GLU A 1 96 ? 3.097 4.945 9.853 1.00 90.00 96 GLU A N 1
ATOM 761 C CA . GLU A 1 96 ? 3.096 6.198 10.616 1.00 90.00 96 GLU A CA 1
ATOM 762 C C . GLU A 1 96 ? 4.448 6.421 11.297 1.00 90.00 96 GLU A C 1
ATOM 764 O O . GLU A 1 96 ? 5.128 7.399 11.009 1.00 90.00 96 GLU A O 1
ATOM 769 N N . ARG A 1 97 ? 4.931 5.450 12.079 1.00 89.62 97 ARG A N 1
ATOM 770 C CA . ARG A 1 97 ? 6.191 5.589 12.821 1.00 89.62 97 ARG A CA 1
ATOM 771 C C . ARG A 1 97 ? 7.425 5.775 11.932 1.00 89.62 97 ARG A C 1
ATOM 773 O O . ARG A 1 97 ? 8.344 6.493 12.315 1.00 89.62 97 ARG A O 1
ATOM 780 N N . ASN A 1 98 ? 7.494 5.086 10.792 1.00 86.62 98 ASN A N 1
ATOM 781 C CA . ASN A 1 98 ? 8.686 5.113 9.934 1.00 86.62 98 ASN A CA 1
ATOM 782 C C . ASN A 1 98 ? 8.680 6.283 8.943 1.00 86.62 98 ASN A C 1
ATOM 784 O O . ASN A 1 98 ? 9.748 6.710 8.518 1.00 86.62 98 ASN A O 1
ATOM 788 N N . ILE A 1 99 ? 7.504 6.793 8.576 1.00 84.06 99 ILE A N 1
ATOM 789 C CA . ILE A 1 99 ? 7.367 7.928 7.657 1.00 84.06 99 ILE A CA 1
ATOM 790 C C . ILE A 1 99 ? 7.385 9.242 8.436 1.00 84.06 99 ILE A C 1
ATOM 792 O O . ILE A 1 99 ? 8.030 10.190 8.001 1.00 84.06 99 ILE A O 1
ATOM 796 N N . GLU A 1 100 ? 6.746 9.297 9.606 1.00 66.75 100 GLU 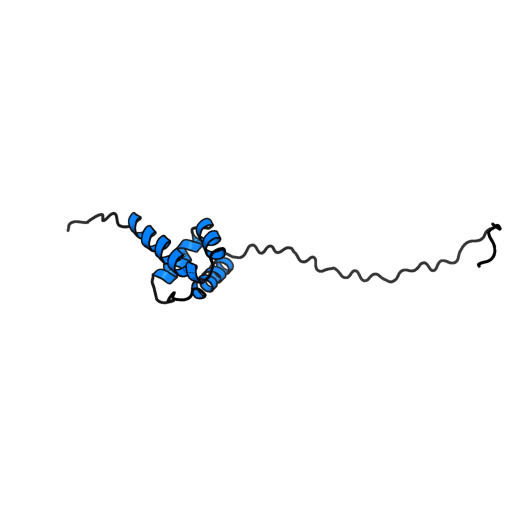A N 1
ATOM 797 C CA . GLU A 1 100 ? 6.801 10.464 10.490 1.00 66.75 100 GLU A CA 1
ATOM 798 C C . GLU A 1 100 ? 8.228 10.686 11.006 1.00 66.75 100 GLU A C 1
ATOM 800 O O . GLU A 1 100 ? 8.757 11.783 10.862 1.00 66.75 100 GLU A O 1
ATOM 805 N N . GLY A 1 101 ? 8.917 9.622 11.439 1.00 56.06 101 GLY A N 1
ATOM 806 C CA . GLY A 1 101 ? 10.331 9.689 11.831 1.00 56.06 101 GLY A CA 1
ATOM 807 C C . GLY A 1 101 ? 11.317 9.936 10.679 1.00 56.06 101 GLY A C 1
ATOM 808 O O . GLY A 1 101 ? 12.499 10.150 10.929 1.00 56.06 101 GLY A O 1
ATOM 809 N N . SER A 1 102 ? 10.864 9.907 9.419 1.00 52.94 102 SER A N 1
ATOM 810 C CA . SER A 1 102 ? 11.689 10.273 8.259 1.00 52.94 102 SER A CA 1
ATOM 811 C C . SER A 1 102 ? 11.663 11.777 7.962 1.00 52.94 102 SER A C 1
ATOM 813 O O . SER A 1 102 ? 12.567 12.250 7.281 1.00 52.94 102 SER A O 1
ATOM 815 N N . ASN A 1 103 ? 10.674 12.532 8.462 1.00 49.81 103 ASN A N 1
ATOM 816 C CA . ASN A 1 103 ? 10.615 13.992 8.287 1.00 49.81 103 ASN A CA 1
ATOM 817 C C . ASN A 1 103 ? 11.591 14.751 9.203 1.00 49.81 103 ASN A C 1
ATOM 819 O O . ASN A 1 103 ? 11.839 15.933 8.979 1.00 49.81 103 ASN A O 1
ATOM 823 N N . ASP A 1 104 ? 12.181 14.089 10.202 1.00 45.47 104 ASP A N 1
ATOM 824 C CA . ASP A 1 104 ? 13.127 14.726 11.127 1.00 45.47 104 ASP A CA 1
ATOM 825 C C . ASP A 1 104 ? 14.517 14.989 10.513 1.00 45.47 104 ASP A C 1
ATOM 827 O O . ASP A 1 104 ? 15.330 15.676 11.126 1.00 45.47 104 ASP A O 1
ATOM 831 N N . LEU A 1 105 ? 14.806 14.485 9.304 1.00 46.19 105 LEU A N 1
ATOM 832 C CA . LEU A 1 105 ? 16.080 14.738 8.609 1.00 46.19 105 LEU A CA 1
ATOM 833 C C . LEU A 1 105 ? 15.988 15.758 7.464 1.00 46.19 105 LEU A C 1
ATOM 835 O O . LEU A 1 105 ? 17.027 16.243 7.028 1.00 46.19 105 LEU A O 1
ATOM 839 N N . ASP A 1 106 ? 14.780 16.137 7.033 1.00 46.53 106 ASP A N 1
ATOM 840 C CA . ASP A 1 106 ? 14.575 17.131 5.964 1.00 46.53 106 ASP A CA 1
ATOM 841 C C . ASP A 1 106 ? 14.113 18.502 6.500 1.00 46.53 106 ASP A C 1
ATOM 843 O O . ASP A 1 106 ? 13.875 19.429 5.728 1.00 46.53 106 ASP A O 1
ATOM 847 N N . ASN A 1 107 ? 14.021 18.661 7.826 1.00 45.97 107 ASN A N 1
ATOM 848 C CA . ASN A 1 107 ? 13.719 19.935 8.484 1.00 45.97 107 ASN A CA 1
ATOM 849 C C . ASN A 1 107 ? 14.974 20.605 9.079 1.00 45.97 107 ASN A C 1
ATOM 851 O O . ASN A 1 107 ? 14.907 21.266 10.116 1.00 45.97 107 ASN A O 1
ATOM 855 N N . GLU A 1 108 ? 16.130 20.470 8.419 1.00 47.94 108 GLU A N 1
ATOM 856 C CA . GLU A 1 108 ? 17.169 21.497 8.532 1.00 47.94 108 GLU A CA 1
ATOM 857 C C . GLU A 1 108 ? 16.672 22.723 7.755 1.00 47.94 108 GLU A C 1
ATOM 859 O O . GLU A 1 108 ? 16.893 22.889 6.557 1.00 47.94 108 GLU A O 1
ATOM 864 N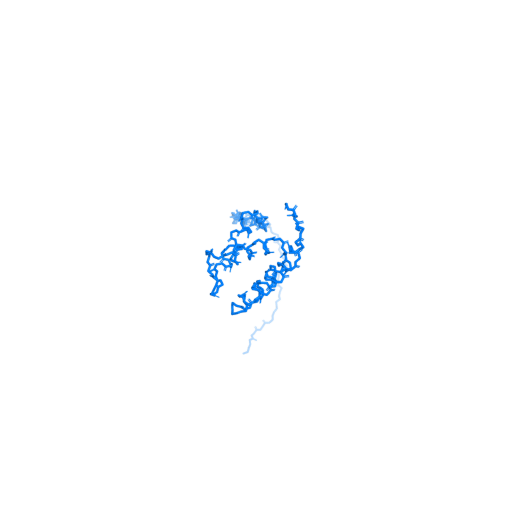 N . TYR A 1 109 ? 15.903 23.550 8.463 1.00 53.16 109 TYR A N 1
ATOM 865 C CA . TYR A 1 109 ? 15.487 24.889 8.072 1.00 53.16 109 TYR A CA 1
ATOM 866 C C . TYR A 1 109 ? 16.727 25.723 7.711 1.00 53.16 109 TYR A C 1
ATOM 868 O O . TYR A 1 109 ? 17.299 26.420 8.548 1.00 53.16 109 TYR A O 1
ATOM 876 N N . ILE A 1 110 ? 17.152 25.677 6.450 1.00 53.03 110 ILE A N 1
ATOM 877 C CA . ILE A 1 110 ? 17.969 26.734 5.853 1.00 53.03 110 ILE A CA 1
ATOM 878 C C . ILE A 1 110 ? 17.042 27.923 5.616 1.00 53.03 110 ILE A C 1
ATOM 880 O O . ILE A 1 110 ? 16.477 28.112 4.540 1.00 53.03 110 ILE A O 1
ATOM 884 N N . GLY A 1 111 ? 16.839 28.690 6.688 1.00 43.75 111 GLY A N 1
ATOM 885 C CA . GLY A 1 111 ? 16.190 29.987 6.640 1.00 43.75 111 GLY A CA 1
ATOM 886 C C . GLY A 1 111 ? 16.920 30.883 5.647 1.00 43.75 111 GLY A C 1
ATOM 887 O O . GLY A 1 111 ? 18.062 31.274 5.877 1.00 43.75 111 GLY A O 1
ATOM 888 N N . PHE A 1 112 ? 16.258 31.213 4.543 1.00 50.69 112 PHE A N 1
ATOM 889 C CA . PHE A 1 112 ? 16.603 32.405 3.786 1.00 50.69 112 PHE A CA 1
ATOM 890 C C . PHE A 1 112 ? 15.921 33.585 4.477 1.00 50.69 112 PHE A C 1
ATOM 892 O O . PHE A 1 112 ? 14.716 33.786 4.328 1.00 50.69 112 PHE A O 1
ATOM 899 N N . ASP A 1 113 ? 16.705 34.316 5.272 1.00 50.53 113 ASP A N 1
ATOM 900 C CA . ASP A 1 113 ? 16.391 35.691 5.663 1.00 50.53 113 ASP A CA 1
ATOM 901 C C . ASP A 1 113 ? 16.258 36.523 4.378 1.00 50.53 113 ASP A C 1
ATOM 903 O O . ASP A 1 113 ? 17.182 36.559 3.558 1.00 50.53 113 ASP A O 1
ATOM 907 N N . TYR A 1 114 ? 15.093 37.144 4.195 1.00 50.88 114 TYR A N 1
ATOM 908 C CA . TYR A 1 114 ? 14.826 38.147 3.162 1.00 50.88 114 TYR A CA 1
ATOM 909 C C . TYR A 1 114 ? 14.865 39.545 3.772 1.00 50.88 114 TYR A C 1
ATOM 911 O O . TYR A 1 114 ? 14.281 39.721 4.866 1.00 50.88 114 TYR A O 1
#

pLDDT: mean 70.81, std 20.88, range [36.94, 94.25]

Radius of gyration: 34.55 Å; chains: 1; bounding box: 25×117×49 Å

Sequence (114 aa):
MNACMDGFSNPPFSKPYKSVSHMASKSKSIPHASNHRFQQSIEDRMAILVKRVGEVKGLIHETSLYWNSIDFLAKNDVSRGIFYALPDKSKLEYLERNIEGSNDLDNEYIGFDY

Organism: Brassica napus (NCBI:txid3708)

Secondary structure (DSSP, 8-state):
-----------------------------------------HHHHHHHHHHHHHTSTT--TTSHHHHHHHHHHHH-HHHHHHHHHS-HHHHHHHHHHHHHTTGGGS--------